Protein AF-A0AA38G0Q1-F1 (afdb_monomer_lite)

Secondary structure (DSSP, 8-state):
---HHHHHHHHHHHHHHHH-TT--SHHHHHHHHHHHTT--EEEEETS-THHHHHHHHTT-S--EETTTTEETT-EEEE--GGGTT---GGGPPP-SEEEEESSPTTT-----HHHHHHHHHHHHHHTPEEEEE--

InterPro domains:
  IPR004839 Aminotransferase, class I/classII, large domain [PF00155] (80-134)
  IPR006740 Protein of unknown function DUF604 [PF04646] (2-54)
  IPR015421 Pyridoxal phosphate-dependent transferase, major domain [G3DSA:3.40.640.10] (49-135)
  IPR015424 Pyridoxal phosphate-dependent transferase [SSF53383] (72-135)
  IPR019942 LL-diaminopimelate aminotransferase/aminotransferase ALD1 [PTHR43144] (50-135)

Radius of gyration: 14.74 Å; chains: 1; bounding box: 38×35×29 Å

Structure (mmCIF, N/CA/C/O backbone):
data_AF-A0AA38G0Q1-F1
#
_entry.id   AF-A0AA38G0Q1-F1
#
loop_
_atom_site.group_PDB
_atom_site.id
_atom_site.type_symbol
_atom_site.label_atom_id
_atom_site.label_alt_id
_atom_site.label_comp_id
_atom_site.label_asym_id
_atom_site.label_entity_id
_atom_site.label_seq_id
_atom_site.pdbx_PDB_ins_code
_atom_site.Cartn_x
_atom_site.Cartn_y
_atom_site.Cartn_z
_atom_site.occupancy
_atom_site.B_iso_or_equiv
_atom_site.auth_seq_id
_atom_site.auth_comp_id
_atom_site.auth_asym_id
_atom_site.auth_atom_id
_atom_site.pdbx_PDB_model_num
ATOM 1 N N . LYS A 1 1 ? -15.751 -16.131 4.062 1.00 49.31 1 LYS A N 1
ATOM 2 C CA . LYS A 1 1 ? -16.275 -15.210 5.098 1.00 49.31 1 LYS A CA 1
ATOM 3 C C . LYS A 1 1 ? -15.780 -13.825 4.727 1.00 49.31 1 LYS A C 1
ATOM 5 O O . LYS A 1 1 ? -14.604 -13.722 4.412 1.00 49.31 1 LYS A O 1
ATOM 10 N N . SER A 1 2 ? -16.671 -12.845 4.653 1.00 52.69 2 SER A N 1
ATOM 11 C CA . SER A 1 2 ? -16.315 -11.444 4.422 1.00 52.69 2 SER A CA 1
ATOM 12 C C . SER A 1 2 ? -15.630 -10.882 5.681 1.00 52.69 2 SER A C 1
ATOM 14 O O . SER A 1 2 ? -15.986 -11.297 6.787 1.00 52.69 2 SER A O 1
ATOM 16 N N . ASN A 1 3 ? -14.587 -10.058 5.529 1.00 68.69 3 ASN A N 1
ATOM 17 C CA . ASN A 1 3 ? -13.923 -9.391 6.655 1.00 68.69 3 ASN A CA 1
ATOM 18 C C . ASN A 1 3 ? -14.797 -8.187 7.078 1.00 68.69 3 ASN A C 1
ATOM 20 O O . ASN A 1 3 ? -15.181 -7.422 6.194 1.00 68.69 3 ASN A O 1
ATOM 24 N N . PRO A 1 4 ? -15.090 -7.974 8.379 1.00 72.94 4 PRO A N 1
ATOM 25 C CA . PRO A 1 4 ? -15.812 -6.791 8.870 1.00 72.94 4 PRO A CA 1
ATOM 26 C C . PRO A 1 4 ? -15.307 -5.451 8.311 1.00 72.94 4 PRO A C 1
ATOM 28 O O . PRO A 1 4 ? -16.092 -4.537 8.074 1.00 72.94 4 PRO A O 1
ATOM 31 N N . LEU A 1 5 ? -14.004 -5.345 8.048 1.00 69.25 5 LEU A N 1
ATOM 32 C CA . LEU A 1 5 ? -13.400 -4.188 7.400 1.00 69.25 5 LEU A CA 1
ATOM 33 C C . LEU A 1 5 ? -13.862 -4.007 5.947 1.00 69.25 5 LEU A C 1
ATOM 35 O O . LEU A 1 5 ? -14.107 -2.886 5.512 1.00 69.25 5 LEU A O 1
ATOM 39 N N . THR A 1 6 ? -13.975 -5.097 5.189 1.00 68.94 6 THR A N 1
ATOM 40 C CA . THR A 1 6 ? -14.447 -5.069 3.799 1.00 68.94 6 THR A CA 1
ATOM 41 C C . THR A 1 6 ? -15.892 -4.588 3.733 1.00 68.94 6 THR A C 1
ATOM 43 O O . THR A 1 6 ? -16.211 -3.756 2.890 1.00 68.94 6 THR A O 1
ATOM 46 N N . GLU A 1 7 ? -16.737 -5.040 4.662 1.00 73.44 7 GLU A N 1
ATOM 47 C CA . GLU A 1 7 ? -18.141 -4.614 4.753 1.00 73.44 7 GLU A CA 1
ATOM 48 C C . GLU A 1 7 ? -18.254 -3.127 5.107 1.00 73.44 7 GLU A C 1
ATOM 50 O O . GLU A 1 7 ? -19.043 -2.403 4.500 1.00 73.44 7 GLU A O 1
ATOM 55 N N . ALA A 1 8 ? -17.424 -2.652 6.042 1.00 74.12 8 ALA A N 1
ATOM 56 C CA . ALA A 1 8 ? -17.369 -1.240 6.408 1.00 74.12 8 ALA A CA 1
ATOM 57 C C . ALA A 1 8 ? -16.900 -0.356 5.238 1.00 74.12 8 ALA A C 1
ATOM 59 O O . ALA A 1 8 ? -17.499 0.688 4.980 1.00 74.12 8 ALA A O 1
ATOM 60 N N . LEU A 1 9 ? -15.868 -0.785 4.498 1.00 68.62 9 LEU A N 1
ATOM 61 C CA . LEU A 1 9 ? -15.385 -0.061 3.318 1.00 68.62 9 LEU A CA 1
ATOM 62 C C . LEU A 1 9 ? -16.458 0.022 2.230 1.00 68.62 9 LEU A C 1
ATOM 64 O O . LEU A 1 9 ? -16.669 1.086 1.649 1.00 68.62 9 LEU A O 1
ATOM 68 N N . GLU A 1 10 ? -17.122 -1.098 1.941 1.00 71.88 10 GLU A N 1
ATOM 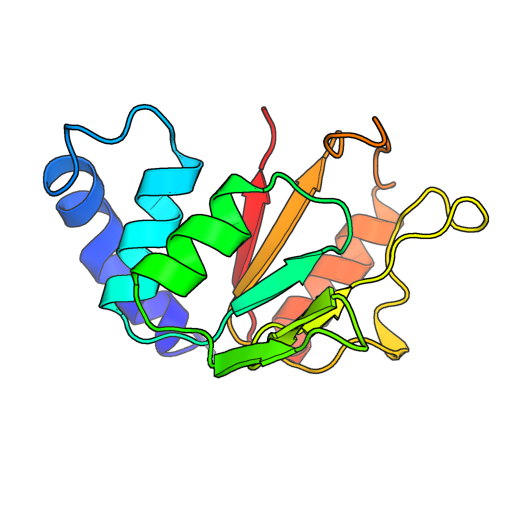69 C CA . GLU A 1 10 ? -18.143 -1.180 0.897 1.00 71.88 10 GLU A CA 1
ATOM 70 C C . GLU A 1 10 ? -19.327 -0.257 1.198 1.00 71.88 10 GLU A C 1
ATOM 72 O O . GLU A 1 10 ? -19.766 0.480 0.315 1.00 71.88 10 GLU A O 1
ATOM 77 N N . ALA A 1 11 ? -19.781 -0.222 2.454 1.00 72.00 11 ALA A N 1
ATOM 78 C CA . ALA A 1 11 ? -20.900 0.615 2.880 1.00 72.00 11 ALA A CA 1
ATOM 79 C C . ALA A 1 11 ? -20.636 2.125 2.738 1.00 72.00 11 ALA A C 1
ATOM 81 O O . ALA A 1 11 ? -21.582 2.899 2.599 1.00 72.00 11 ALA A O 1
ATOM 82 N N . MET A 1 12 ? -19.371 2.556 2.777 1.00 70.56 12 MET A N 1
ATOM 83 C CA . MET A 1 12 ? -19.017 3.980 2.810 1.00 70.56 12 MET A CA 1
ATOM 84 C C . MET A 1 12 ? -18.384 4.497 1.510 1.00 70.56 12 MET A C 1
ATOM 86 O O . MET A 1 12 ? -18.292 5.711 1.311 1.00 70.56 12 MET A O 1
ATOM 90 N N . LYS A 1 13 ? -17.988 3.597 0.597 1.00 65.69 13 LYS A N 1
ATOM 91 C CA . LYS A 1 13 ? -17.229 3.911 -0.626 1.00 65.69 13 LYS A CA 1
ATOM 92 C C . LYS A 1 13 ? -17.841 5.047 -1.453 1.00 65.69 13 LYS A C 1
ATOM 94 O O . LYS A 1 13 ? -17.133 5.967 -1.859 1.00 65.69 13 LYS A O 1
ATOM 99 N N . ASP A 1 14 ? -19.151 4.999 -1.680 1.00 68.25 14 ASP A N 1
ATOM 100 C CA . ASP A 1 14 ? -19.839 5.960 -2.549 1.00 68.25 14 ASP A CA 1
ATOM 101 C C . ASP A 1 14 ? -20.014 7.330 -1.881 1.00 68.25 14 ASP A C 1
ATOM 103 O O . ASP A 1 14 ? -19.942 8.368 -2.543 1.00 68.25 14 ASP A O 1
ATOM 107 N N . GLN A 1 15 ? -20.189 7.347 -0.558 1.00 67.06 15 GLN A N 1
ATOM 108 C CA . GLN A 1 15 ? -20.340 8.577 0.214 1.00 67.06 15 GLN A CA 1
ATOM 109 C C . GLN A 1 15 ? -19.014 9.347 0.273 1.00 67.06 15 GLN A C 1
ATOM 111 O O . GLN A 1 15 ? -18.985 10.568 0.125 1.00 67.06 15 GLN A O 1
ATOM 116 N N . PHE A 1 16 ? -17.891 8.638 0.389 1.00 67.06 16 PHE A N 1
ATOM 117 C CA . PHE A 1 16 ? -16.587 9.276 0.518 1.00 67.06 16 PHE A CA 1
ATOM 118 C C . PHE A 1 16 ? -16.036 9.914 -0.758 1.00 67.06 16 PHE A C 1
ATOM 120 O O . PHE A 1 16 ? -15.335 10.925 -0.678 1.00 67.06 16 PHE A O 1
ATOM 127 N N . ILE A 1 17 ? -16.383 9.386 -1.939 1.00 60.62 17 ILE A N 1
ATOM 128 C CA . ILE A 1 17 ? -16.045 10.036 -3.219 1.00 60.62 17 ILE A CA 1
ATOM 129 C C . ILE A 1 17 ? -16.591 11.473 -3.250 1.00 60.62 17 ILE A C 1
ATOM 131 O O . ILE A 1 17 ? -15.980 12.349 -3.869 1.00 60.62 17 ILE A O 1
ATOM 135 N N . GLN A 1 18 ? -17.710 11.716 -2.559 1.00 63.50 18 GLN A N 1
ATOM 136 C CA . GLN A 1 18 ? -18.354 13.023 -2.456 1.00 63.50 18 GLN A CA 1
ATOM 137 C C . GLN A 1 18 ? -17.829 13.865 -1.285 1.00 63.50 18 GLN A C 1
ATOM 139 O O . GLN A 1 18 ? -17.797 15.088 -1.404 1.00 63.50 18 GLN A O 1
ATOM 144 N N . SER A 1 19 ? -17.387 13.240 -0.188 1.00 65.06 19 SER A N 1
ATOM 145 C CA . SER A 1 19 ? -16.908 13.941 1.016 1.00 65.06 19 SER A CA 1
ATOM 146 C C . SER A 1 19 ? -15.565 14.661 0.839 1.00 65.06 19 SER A C 1
ATOM 148 O O . SER A 1 19 ? -15.318 15.650 1.527 1.00 65.06 19 SER A O 1
ATOM 150 N N . PHE A 1 20 ? -14.712 14.224 -0.099 1.00 65.50 20 PHE A N 1
ATOM 151 C CA . PHE A 1 20 ? -13.381 14.813 -0.326 1.00 65.50 20 PHE A CA 1
ATOM 152 C C . PHE A 1 20 ? -13.202 15.410 -1.736 1.00 65.50 20 PHE A C 1
ATOM 154 O O . PHE A 1 20 ? -12.320 14.985 -2.489 1.00 65.50 20 PHE A O 1
ATOM 161 N N . PRO A 1 21 ? -13.997 16.425 -2.128 1.00 64.25 21 PRO A N 1
ATOM 162 C CA . PRO A 1 21 ? -13.950 16.982 -3.481 1.00 64.25 21 PRO A CA 1
ATOM 163 C C . PRO A 1 21 ? -12.631 17.711 -3.788 1.00 64.25 21 PRO A C 1
ATOM 165 O O . PRO A 1 21 ? -12.273 17.843 -4.954 1.00 64.25 21 PRO A O 1
ATOM 168 N N . GLY A 1 22 ? -11.906 18.161 -2.756 1.00 61.03 22 GLY A N 1
ATOM 169 C CA . GLY A 1 22 ? -10.623 18.861 -2.881 1.00 61.03 22 GLY A CA 1
ATOM 170 C C . GLY A 1 22 ? -9.400 17.957 -3.073 1.00 61.03 22 GLY A C 1
ATOM 171 O O . GLY A 1 22 ? -8.332 18.468 -3.396 1.00 61.03 22 GLY A O 1
ATOM 172 N N . LEU A 1 23 ? -9.533 16.637 -2.894 1.00 60.97 23 LEU A N 1
ATOM 173 C CA . LEU A 1 23 ? -8.447 15.690 -3.159 1.00 60.97 23 LEU A CA 1
ATOM 174 C C . LEU A 1 23 ? -8.448 15.337 -4.650 1.00 60.97 23 LEU A C 1
ATOM 176 O O . LEU A 1 23 ? -9.463 14.881 -5.187 1.00 60.97 23 LEU A O 1
ATOM 180 N N . TYR A 1 24 ? -7.327 15.588 -5.328 1.00 49.75 24 TYR A N 1
ATOM 181 C CA . TYR A 1 24 ? -7.220 15.483 -6.789 1.00 49.75 24 TYR A CA 1
ATOM 182 C C . TYR A 1 24 ? -6.789 14.080 -7.271 1.00 49.75 24 TYR A C 1
ATOM 184 O O . TYR A 1 24 ? -6.820 13.820 -8.469 1.00 49.75 24 TYR A O 1
ATOM 192 N N . GLY A 1 25 ? -6.455 13.154 -6.359 1.00 60.75 25 GLY A N 1
ATOM 193 C CA . GLY A 1 25 ? -6.095 11.763 -6.670 1.00 60.75 25 GLY A CA 1
ATOM 194 C C . GLY A 1 25 ? -7.063 10.731 -6.078 1.00 60.75 25 GLY A C 1
ATOM 195 O O . GLY A 1 25 ? -7.590 10.922 -4.979 1.00 60.75 25 GLY A O 1
ATOM 196 N N . SER A 1 26 ? -7.290 9.623 -6.797 1.00 63.81 26 SER A N 1
ATOM 197 C CA . SER A 1 26 ? -8.024 8.445 -6.291 1.00 63.81 26 SER A CA 1
ATOM 198 C C . SER A 1 26 ? -7.404 7.908 -5.008 1.00 63.81 26 SER A C 1
ATOM 200 O O . SER A 1 26 ? -8.112 7.521 -4.085 1.00 63.81 26 SER A O 1
ATOM 202 N N . ASP A 1 27 ? -6.084 7.959 -4.955 1.00 64.19 27 ASP A N 1
ATOM 203 C CA . ASP A 1 27 ? -5.229 7.421 -3.911 1.00 64.19 27 ASP A CA 1
ATOM 204 C C . ASP A 1 27 ? -5.412 8.169 -2.594 1.00 64.19 27 ASP A C 1
ATOM 206 O O . ASP A 1 27 ? -5.709 7.561 -1.566 1.00 64.19 27 ASP A O 1
ATOM 210 N N . ASP A 1 28 ? -5.347 9.502 -2.654 1.00 62.69 28 ASP A N 1
ATOM 211 C CA . ASP A 1 28 ? -5.579 10.379 -1.508 1.00 62.69 28 ASP A CA 1
ATOM 212 C C . ASP A 1 28 ? -7.008 10.224 -0.975 1.00 62.69 28 ASP A C 1
ATOM 214 O O . ASP A 1 28 ? -7.229 10.207 0.236 1.00 62.69 28 ASP A O 1
ATOM 218 N N . ARG A 1 29 ? -7.993 10.073 -1.874 1.00 66.56 29 ARG A N 1
ATOM 219 C CA . ARG A 1 29 ? -9.394 9.855 -1.489 1.00 66.56 29 ARG A CA 1
ATOM 220 C C . ARG A 1 29 ? -9.566 8.516 -0.793 1.00 66.56 29 ARG A C 1
ATOM 222 O O . ARG A 1 29 ? -10.091 8.479 0.313 1.00 66.56 29 ARG A O 1
ATOM 229 N N . VAL A 1 30 ? -9.109 7.433 -1.419 1.00 67.12 30 VAL A N 1
ATOM 230 C CA . VAL A 1 30 ? -9.188 6.070 -0.877 1.00 67.12 30 VAL A CA 1
ATOM 231 C C . VAL A 1 30 ? -8.471 5.988 0.468 1.00 67.12 30 VAL A C 1
ATOM 233 O O . VAL A 1 30 ? -8.987 5.388 1.409 1.00 67.12 30 VAL A O 1
ATOM 236 N N . GLN A 1 31 ? -7.333 6.659 0.610 1.00 66.88 31 GLN A N 1
ATOM 237 C CA . GLN A 1 31 ? -6.635 6.732 1.879 1.00 66.88 31 GLN A CA 1
ATOM 238 C C . GLN A 1 31 ? -7.400 7.519 2.946 1.00 66.88 31 GLN A C 1
ATOM 240 O O . GLN A 1 31 ? -7.541 7.013 4.056 1.00 66.88 31 GLN A O 1
ATOM 245 N N . ALA A 1 32 ? -7.928 8.704 2.630 1.00 65.94 32 ALA A N 1
ATOM 246 C CA . ALA A 1 32 ? -8.726 9.488 3.573 1.00 65.94 32 ALA A CA 1
ATOM 247 C C . ALA A 1 32 ? -9.934 8.688 4.095 1.00 65.94 32 ALA A C 1
ATOM 249 O O . ALA A 1 32 ? -10.202 8.696 5.296 1.00 65.94 32 ALA A O 1
ATOM 250 N N . CYS A 1 33 ? -10.587 7.909 3.220 1.00 68.12 33 CYS A N 1
ATOM 251 C CA . CYS A 1 33 ? -11.660 6.980 3.601 1.00 68.12 33 CYS A CA 1
ATOM 252 C C . CYS A 1 33 ? -11.189 5.966 4.649 1.00 68.12 33 CYS A C 1
ATOM 254 O O . CYS A 1 33 ? -11.828 5.758 5.679 1.00 68.12 33 CYS A O 1
ATOM 256 N N . MET A 1 34 ? -10.064 5.304 4.370 1.00 67.12 34 MET A N 1
ATOM 257 C CA . MET A 1 34 ? -9.531 4.246 5.230 1.00 67.12 34 MET A CA 1
ATOM 258 C C . MET A 1 34 ? -9.015 4.792 6.559 1.00 67.12 34 MET A C 1
ATOM 260 O O . MET A 1 34 ? -9.083 4.111 7.584 1.00 67.12 34 MET A O 1
ATOM 264 N N . SER A 1 35 ? -8.564 6.041 6.556 1.00 65.44 35 SER A N 1
ATOM 265 C CA . SER A 1 35 ? -8.193 6.750 7.763 1.00 65.44 35 SER A CA 1
ATOM 266 C C . SER A 1 35 ? -9.380 7.119 8.652 1.00 65.44 35 SER A C 1
ATOM 268 O O . SER A 1 35 ? -9.289 6.916 9.863 1.00 65.44 35 SER A O 1
ATOM 270 N N . GLU A 1 36 ? -10.506 7.575 8.093 1.00 67.25 36 GLU A N 1
ATOM 271 C CA . GLU A 1 36 ? -11.731 7.815 8.879 1.00 67.25 36 GLU A CA 1
ATOM 272 C C . GLU A 1 36 ? -12.287 6.535 9.522 1.00 67.25 36 GLU A C 1
ATOM 274 O O . GLU A 1 36 ? -12.873 6.584 10.602 1.00 67.25 36 GLU A O 1
ATOM 279 N N . LEU A 1 37 ? -12.041 5.378 8.905 1.00 66.06 37 LEU A N 1
ATOM 280 C CA . LEU A 1 37 ? -12.423 4.069 9.439 1.00 66.06 37 LEU A CA 1
ATOM 281 C C . LEU A 1 37 ? -11.521 3.568 10.587 1.00 66.06 37 LEU A C 1
ATOM 283 O O . LEU A 1 37 ? -11.831 2.545 11.199 1.00 66.06 37 LEU A O 1
ATOM 287 N N . GLY A 1 38 ? -10.413 4.254 10.900 1.00 62.78 38 GLY A N 1
ATOM 288 C CA . GLY A 1 38 ? -9.524 3.892 12.013 1.00 62.78 38 GLY A CA 1
ATOM 289 C C . GLY A 1 38 ? -8.681 2.629 11.784 1.00 62.78 38 GLY A C 1
ATOM 290 O O . GLY A 1 38 ? -8.291 1.966 12.745 1.00 62.78 38 GLY A O 1
ATOM 291 N N . VAL A 1 39 ? -8.400 2.284 10.526 1.00 60.88 39 VAL A N 1
ATOM 292 C CA . VAL A 1 39 ? -7.842 0.979 10.132 1.00 60.88 39 VAL A CA 1
ATOM 293 C C . VAL A 1 39 ? -6.309 1.030 10.006 1.00 60.88 39 VAL A C 1
ATOM 295 O O . VAL A 1 39 ? -5.799 1.909 9.310 1.00 60.88 39 VAL A O 1
ATOM 298 N N . PRO A 1 40 ? -5.548 0.113 10.635 1.00 54.84 40 PRO A N 1
ATOM 299 C CA . PRO A 1 40 ? -4.093 0.008 10.469 1.00 54.84 40 PRO A CA 1
ATOM 300 C C . PRO A 1 40 ? -3.655 -0.286 9.020 1.00 54.84 40 PRO A C 1
ATOM 302 O O . PRO A 1 40 ? -4.259 -1.103 8.329 1.00 54.84 40 PRO A O 1
ATOM 305 N N . LEU A 1 41 ? -2.561 0.333 8.556 1.00 60.19 41 LEU A N 1
ATOM 306 C CA . LEU A 1 41 ? -2.088 0.238 7.165 1.00 60.19 41 LEU A CA 1
ATOM 307 C C . LEU A 1 41 ? -0.714 -0.468 7.065 1.00 60.19 41 LEU A C 1
ATOM 309 O O . LEU A 1 41 ? 0.236 -0.079 7.745 1.00 60.19 41 LEU A O 1
ATOM 313 N N . THR A 1 42 ? -0.569 -1.456 6.170 1.00 52.56 42 THR A N 1
ATOM 314 C CA . THR A 1 42 ? 0.734 -1.899 5.610 1.00 52.56 42 THR A CA 1
ATOM 315 C C . THR A 1 42 ? 1.074 -1.098 4.362 1.00 52.56 42 THR A C 1
ATOM 317 O O . THR A 1 42 ? 0.202 -0.793 3.546 1.00 52.56 42 THR A O 1
ATOM 320 N N . LYS A 1 43 ? 2.363 -0.819 4.157 1.00 56.34 43 LYS A N 1
ATOM 321 C CA . LYS A 1 43 ? 2.868 -0.111 2.980 1.00 56.34 43 LYS A CA 1
ATOM 322 C C . LYS A 1 43 ? 4.078 -0.814 2.366 1.00 56.34 43 LYS A C 1
ATOM 324 O O . LYS A 1 43 ? 4.900 -1.384 3.065 1.00 56.34 43 LYS A O 1
ATOM 329 N N . GLU A 1 44 ? 4.246 -0.742 1.053 1.00 45.00 44 GLU A N 1
ATOM 330 C CA . GLU A 1 44 ? 5.499 -1.118 0.394 1.00 45.00 44 GLU A CA 1
ATOM 331 C C . GLU A 1 44 ? 6.592 -0.053 0.622 1.00 45.00 44 GLU A C 1
ATOM 333 O O . GLU A 1 44 ? 6.356 1.158 0.544 1.00 45.00 44 GLU A O 1
ATOM 338 N N . LEU A 1 45 ? 7.808 -0.486 0.952 1.00 40.59 45 LEU A N 1
ATOM 339 C CA . LEU A 1 45 ? 8.981 0.378 1.031 1.00 40.59 45 LEU A CA 1
ATOM 340 C C . LEU A 1 45 ? 9.341 0.774 -0.405 1.00 40.59 45 LEU A C 1
ATOM 342 O O . LEU A 1 45 ? 9.452 -0.084 -1.272 1.00 40.59 45 LEU A O 1
ATOM 346 N N . VAL A 1 46 ? 9.555 2.075 -0.616 1.00 39.44 46 VAL A N 1
ATOM 347 C CA . VAL A 1 46 ? 9.768 2.718 -1.925 1.00 39.44 46 VAL A CA 1
ATOM 348 C C . VAL A 1 46 ? 8.485 2.949 -2.747 1.00 39.44 46 VAL A C 1
ATOM 350 O O . VAL A 1 46 ? 8.558 3.041 -3.958 1.00 39.44 46 VAL A O 1
ATOM 353 N N . PHE A 1 47 ? 7.318 3.120 -2.115 1.00 46.38 47 PHE A N 1
ATOM 354 C CA . PHE A 1 47 ? 6.103 3.590 -2.801 1.00 46.38 47 PHE A CA 1
ATOM 355 C C . PHE A 1 47 ? 5.704 5.021 -2.388 1.00 46.38 47 PHE A C 1
ATOM 357 O O . PHE A 1 47 ? 5.903 5.408 -1.229 1.00 46.38 47 PHE A O 1
ATOM 364 N N . HIS A 1 48 ? 5.165 5.794 -3.344 1.00 50.09 48 HIS A N 1
ATOM 365 C CA . HIS A 1 48 ? 4.870 7.240 -3.322 1.00 50.09 48 HIS A CA 1
ATOM 366 C C . HIS A 1 48 ? 4.655 7.850 -1.923 1.00 50.09 48 HIS A C 1
ATOM 368 O O . HIS A 1 48 ? 3.861 7.355 -1.118 1.00 50.09 48 HIS A O 1
ATOM 374 N N . GLN A 1 49 ? 5.353 8.954 -1.627 1.00 50.44 49 GLN A N 1
ATOM 375 C CA . GLN A 1 49 ? 5.378 9.606 -0.304 1.00 50.44 49 GLN A CA 1
ATOM 376 C C . GLN A 1 49 ? 3.989 10.017 0.215 1.00 50.44 49 GLN A C 1
ATOM 378 O O . GLN A 1 49 ? 3.763 9.930 1.421 1.00 50.44 49 GLN A O 1
ATOM 383 N N . ALA A 1 50 ? 3.041 10.300 -0.687 1.00 54.69 50 ALA A N 1
ATOM 384 C CA . ALA A 1 50 ? 1.670 10.705 -0.370 1.00 54.69 50 ALA A CA 1
ATOM 385 C C . ALA A 1 50 ? 0.996 9.770 0.646 1.00 54.69 50 ALA A C 1
ATOM 387 O O . ALA A 1 50 ? 0.448 10.234 1.640 1.00 54.69 50 ALA A O 1
ATOM 388 N N . TYR A 1 51 ? 1.161 8.447 0.502 1.00 59.31 51 TYR A N 1
ATOM 389 C CA . TYR A 1 51 ? 0.528 7.525 1.443 1.00 59.31 51 TYR A CA 1
ATOM 390 C C . TYR A 1 51 ? 1.149 7.513 2.841 1.00 59.31 51 TYR A C 1
ATOM 392 O O . TYR A 1 51 ? 0.475 7.165 3.808 1.00 59.31 51 TYR A O 1
ATOM 400 N N . VAL A 1 52 ? 2.432 7.869 2.984 1.00 60.59 52 VAL A N 1
ATOM 401 C CA . VAL A 1 52 ? 3.001 8.029 4.334 1.00 60.59 52 VAL A CA 1
ATOM 402 C C . VAL A 1 52 ? 2.458 9.313 4.940 1.00 60.59 52 VAL A C 1
ATOM 404 O O . VAL A 1 52 ? 1.905 9.273 6.034 1.00 60.59 52 VAL A O 1
ATOM 407 N N . ASP A 1 53 ? 2.560 10.416 4.204 1.00 63.78 53 ASP A N 1
ATOM 408 C CA . ASP A 1 53 ? 2.214 11.745 4.700 1.00 63.78 53 ASP A CA 1
ATOM 409 C C . ASP A 1 53 ? 0.739 11.825 5.103 1.00 63.78 53 ASP A C 1
ATOM 411 O O . ASP A 1 53 ? 0.425 12.266 6.206 1.00 63.78 53 ASP A O 1
ATOM 415 N N . SER A 1 54 ? -0.161 11.280 4.287 1.00 61.62 54 SER A N 1
ATOM 416 C CA . SER A 1 54 ? -1.589 11.210 4.601 1.00 61.62 54 SER A CA 1
ATOM 417 C C . SER A 1 54 ? -1.886 10.316 5.818 1.00 61.62 54 SER A C 1
ATOM 419 O O . SER A 1 54 ? -2.705 10.685 6.656 1.00 61.62 54 SER A O 1
ATOM 421 N N . SER A 1 55 ? -1.168 9.200 6.016 1.00 65.50 55 SER A N 1
ATOM 422 C CA . SER A 1 55 ? -1.340 8.342 7.208 1.00 65.50 55 SER A CA 1
ATOM 423 C C . SER A 1 55 ? -0.888 9.050 8.488 1.00 65.50 55 SER A C 1
ATOM 425 O O . SER A 1 55 ? -1.479 8.874 9.555 1.00 65.50 55 SER A O 1
ATOM 427 N N . VAL A 1 56 ? 0.174 9.854 8.380 1.00 65.19 56 VAL A N 1
ATOM 428 C CA . VAL A 1 56 ? 0.714 10.671 9.473 1.00 65.19 56 VAL A CA 1
ATOM 429 C C . VAL A 1 56 ? -0.251 11.803 9.816 1.00 65.19 56 VAL A C 1
ATOM 431 O O . VAL A 1 56 ? -0.579 11.982 10.987 1.00 65.19 56 VAL A O 1
ATOM 434 N N . ILE A 1 57 ? -0.745 12.529 8.806 1.00 64.94 57 ILE A N 1
ATOM 435 C CA . ILE A 1 57 ? -1.720 13.621 8.963 1.00 64.94 57 ILE A CA 1
ATOM 436 C C . ILE A 1 57 ? -3.001 13.112 9.628 1.00 64.94 57 ILE A C 1
ATOM 438 O O . ILE A 1 57 ? -3.531 13.767 10.523 1.00 64.94 57 ILE A O 1
ATOM 442 N N . MET A 1 58 ? -3.460 11.920 9.247 1.00 64.75 58 MET A N 1
ATOM 443 C CA . MET A 1 58 ? -4.665 11.308 9.805 1.00 64.75 58 MET A CA 1
ATOM 444 C C . MET A 1 58 ? -4.446 10.613 11.163 1.00 64.75 58 MET A C 1
ATOM 446 O O . MET A 1 58 ? -5.363 9.991 11.695 1.00 64.75 58 MET A O 1
ATOM 450 N N . GLY A 1 59 ? -3.244 10.696 11.748 1.00 66.81 59 GLY A N 1
ATOM 451 C CA . GLY A 1 59 ? -2.964 10.185 13.096 1.00 66.81 59 GLY A CA 1
ATOM 452 C C . GLY A 1 59 ? -2.882 8.659 13.207 1.00 66.81 59 GLY A C 1
ATOM 453 O O . GLY A 1 59 ? -2.961 8.110 14.308 1.00 66.81 59 GLY A O 1
ATOM 454 N N . GLN A 1 60 ? -2.708 7.953 12.088 1.00 66.69 60 GLN A N 1
ATOM 455 C CA . GLN A 1 60 ? -2.636 6.488 12.068 1.00 66.69 60 GLN A CA 1
ATOM 456 C C . GLN A 1 60 ? -1.245 5.952 12.414 1.00 66.69 60 GLN A C 1
ATOM 458 O O . GLN A 1 60 ? -1.081 4.766 12.706 1.00 66.69 60 GLN A O 1
ATOM 463 N N . THR A 1 61 ? -0.239 6.822 12.422 1.00 69.56 61 THR A N 1
ATOM 464 C CA . THR A 1 61 ? 1.142 6.457 12.717 1.00 69.56 61 THR A CA 1
ATOM 465 C C . THR A 1 61 ? 1.557 6.856 14.126 1.00 69.56 61 THR A C 1
ATOM 467 O O . THR A 1 61 ? 0.997 7.765 14.736 1.00 69.56 61 THR A O 1
ATOM 470 N N . SER A 1 62 ? 2.600 6.214 14.650 1.00 75.75 62 SER A N 1
ATOM 471 C CA . SER A 1 62 ? 3.345 6.792 15.773 1.00 75.75 62 SER A CA 1
ATOM 472 C C . SER A 1 62 ? 4.264 7.924 15.294 1.00 75.75 62 SER A C 1
ATOM 474 O O . SER A 1 62 ? 4.302 8.265 14.110 1.00 75.75 62 SER A O 1
ATOM 476 N N . THR A 1 63 ? 5.059 8.476 16.211 1.00 78.69 63 THR A N 1
ATOM 477 C CA . THR A 1 63 ? 6.136 9.417 15.886 1.00 78.69 63 THR A CA 1
ATOM 478 C C . THR A 1 63 ? 7.142 8.828 14.896 1.00 78.69 63 THR A C 1
ATOM 480 O O . THR A 1 63 ? 7.347 7.610 14.828 1.00 78.69 63 THR A O 1
ATOM 483 N N . PHE A 1 64 ? 7.773 9.721 14.132 1.00 78.75 64 PHE A N 1
ATOM 484 C CA . PHE A 1 64 ? 8.858 9.380 13.221 1.00 78.75 64 PHE A CA 1
ATOM 485 C C . PHE A 1 64 ? 10.079 8.878 13.999 1.00 78.75 64 PHE A C 1
ATOM 487 O O . PHE A 1 64 ? 10.584 9.560 14.893 1.00 78.75 64 PHE A O 1
ATOM 494 N N . GLN A 1 65 ? 10.562 7.693 13.638 1.00 78.12 65 GLN A N 1
ATOM 495 C CA . GLN A 1 65 ? 11.740 7.063 14.221 1.00 78.12 65 GLN A CA 1
ATOM 496 C C . GLN A 1 65 ? 12.964 7.421 13.373 1.00 78.12 65 GLN A C 1
ATOM 498 O O . GLN A 1 65 ? 13.095 7.012 12.217 1.00 78.12 65 GLN A O 1
ATOM 503 N N . ASN A 1 66 ? 13.831 8.271 13.927 1.00 77.50 66 ASN A N 1
ATOM 504 C CA . ASN A 1 66 ? 14.926 8.909 13.190 1.00 77.50 66 ASN A CA 1
ATOM 505 C C . ASN A 1 66 ? 16.068 7.956 12.813 1.00 77.50 66 ASN A C 1
ATOM 507 O O . ASN A 1 66 ? 16.754 8.195 11.819 1.00 77.50 66 ASN A O 1
ATOM 511 N N . ASP A 1 67 ? 16.264 6.920 13.616 1.00 80.12 67 ASP A N 1
ATOM 512 C CA . ASP A 1 67 ? 17.238 5.841 13.467 1.00 80.12 67 ASP A CA 1
ATOM 513 C C . ASP A 1 67 ? 16.912 4.933 12.276 1.00 80.12 67 ASP A C 1
ATOM 515 O O . ASP A 1 67 ? 17.784 4.650 11.457 1.00 80.12 67 ASP A O 1
ATOM 519 N N . VAL A 1 68 ? 15.644 4.542 12.132 1.00 75.50 68 VAL A N 1
ATOM 520 C CA . VAL A 1 68 ? 15.180 3.649 11.055 1.00 75.50 68 VAL A CA 1
ATOM 521 C C . VAL A 1 68 ? 14.527 4.383 9.879 1.00 75.50 68 VAL A C 1
ATOM 523 O O . VAL A 1 68 ? 14.190 3.747 8.882 1.00 75.50 68 VAL A O 1
ATOM 526 N N . LYS A 1 69 ? 14.357 5.711 9.982 1.00 77.69 69 LYS A N 1
ATOM 527 C CA . LYS A 1 69 ? 13.705 6.595 8.994 1.00 77.69 69 LYS A CA 1
ATOM 528 C C . LYS A 1 69 ? 12.305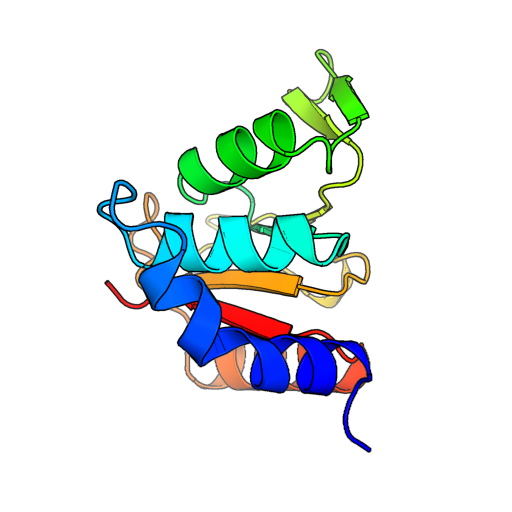 6.119 8.584 1.00 77.69 69 LYS A C 1
ATOM 530 O O . LYS A 1 69 ? 11.957 6.112 7.405 1.00 77.69 69 LYS A O 1
ATOM 535 N N . LYS A 1 70 ? 11.502 5.720 9.573 1.00 78.00 70 LYS A N 1
ATOM 536 C CA . LYS A 1 70 ? 10.151 5.163 9.394 1.00 78.00 70 LYS A CA 1
ATOM 537 C C . LYS A 1 70 ? 9.169 5.754 10.397 1.00 78.00 70 LYS A C 1
ATOM 539 O O . LYS A 1 70 ? 9.555 6.155 11.492 1.00 78.00 70 LYS A O 1
ATOM 544 N N . TYR A 1 71 ? 7.891 5.750 10.044 1.00 76.12 71 TYR A N 1
ATOM 545 C CA . TYR A 1 71 ? 6.813 5.985 10.996 1.00 76.12 71 TYR A CA 1
ATOM 546 C C . TYR A 1 71 ? 6.359 4.649 11.590 1.00 76.12 71 TYR A C 1
ATOM 548 O O . TYR A 1 71 ? 6.203 3.669 10.866 1.00 76.12 71 TYR A O 1
ATOM 556 N N . GLY A 1 72 ? 6.170 4.577 12.908 1.00 67.94 72 GLY A N 1
ATOM 557 C CA . GLY A 1 72 ? 5.658 3.348 13.524 1.00 67.94 72 GLY A CA 1
ATOM 558 C C . GLY A 1 72 ? 4.170 3.140 13.236 1.00 67.94 72 GLY A C 1
ATOM 559 O O . GLY A 1 72 ? 3.472 4.072 12.836 1.00 67.94 72 GLY A O 1
ATOM 560 N N . LYS A 1 73 ? 3.696 1.905 13.452 1.00 73.38 73 LYS A N 1
ATOM 561 C CA . LYS A 1 73 ? 2.389 1.369 13.010 1.00 73.38 73 LYS A CA 1
ATOM 562 C C . LYS A 1 73 ? 2.216 1.202 11.495 1.00 73.38 73 LYS A C 1
ATOM 564 O O . LYS A 1 73 ? 1.176 0.708 11.079 1.00 73.38 73 LYS A O 1
ATOM 569 N N . ILE A 1 74 ? 3.227 1.551 10.698 1.00 72.56 74 ILE A N 1
ATOM 570 C CA . ILE A 1 74 ? 3.306 1.177 9.286 1.00 72.56 74 ILE A CA 1
ATOM 571 C C . ILE A 1 74 ? 4.326 0.054 9.158 1.00 72.56 74 ILE A C 1
ATOM 573 O O . ILE A 1 74 ? 5.493 0.210 9.525 1.00 72.56 74 ILE A O 1
ATOM 577 N N . GLU A 1 75 ? 3.887 -1.070 8.610 1.00 79.94 75 GLU A N 1
ATOM 578 C CA . GLU A 1 75 ? 4.790 -2.129 8.175 1.00 79.94 75 GLU A CA 1
ATOM 579 C C . GLU A 1 75 ? 5.255 -1.819 6.754 1.00 79.94 75 GLU A C 1
ATOM 581 O O . GLU A 1 75 ? 4.435 -1.557 5.879 1.00 79.94 75 GLU A O 1
ATOM 586 N N . TYR A 1 76 ? 6.571 -1.821 6.536 1.00 78.56 76 TYR A N 1
ATOM 587 C CA . TYR A 1 76 ? 7.171 -1.431 5.262 1.00 78.56 76 TYR A CA 1
ATOM 588 C C . TYR A 1 76 ? 7.733 -2.647 4.513 1.00 78.56 76 TYR A C 1
ATOM 590 O O . TYR A 1 76 ? 8.811 -3.137 4.863 1.00 78.56 76 TYR A O 1
ATOM 598 N N . MET A 1 77 ? 7.056 -3.097 3.456 1.00 83.75 77 MET A N 1
ATOM 599 C CA . MET A 1 77 ? 7.448 -4.272 2.668 1.00 83.75 77 MET A CA 1
ATOM 600 C C . MET A 1 77 ? 8.648 -3.958 1.772 1.00 83.75 77 MET A C 1
ATOM 602 O O . MET A 1 77 ? 8.564 -3.134 0.869 1.00 83.75 77 MET A O 1
ATOM 606 N N . LYS A 1 78 ? 9.794 -4.591 2.015 1.00 79.69 78 LYS A N 1
ATOM 607 C CA . LYS A 1 78 ? 11.029 -4.271 1.289 1.00 79.69 78 LYS A CA 1
ATOM 608 C C . LYS A 1 78 ? 11.078 -4.965 -0.079 1.00 79.69 78 LYS A C 1
ATOM 610 O O . LYS A 1 78 ? 11.245 -6.183 -0.135 1.00 79.69 78 LYS A O 1
ATOM 615 N N . GLY A 1 79 ? 11.022 -4.183 -1.154 1.00 79.88 79 GLY A N 1
ATOM 616 C CA . GLY A 1 79 ? 11.458 -4.595 -2.490 1.00 79.88 79 GLY A CA 1
ATOM 617 C C . GLY A 1 79 ? 12.980 -4.493 -2.626 1.00 79.88 79 GLY A C 1
ATOM 618 O O . GLY A 1 79 ? 13.593 -3.542 -2.134 1.00 79.88 79 GLY A O 1
ATOM 619 N N . LEU A 1 80 ? 13.610 -5.479 -3.261 1.00 81.50 80 LEU A N 1
ATOM 620 C CA . LEU A 1 80 ? 15.053 -5.541 -3.468 1.00 81.50 80 LEU A CA 1
ATOM 621 C C . LEU A 1 80 ? 15.381 -5.665 -4.969 1.00 81.50 80 LEU A C 1
ATOM 623 O O . LEU A 1 80 ? 14.647 -6.331 -5.696 1.00 81.50 80 LEU A O 1
ATOM 627 N N . PRO A 1 81 ? 16.486 -5.091 -5.476 1.00 81.88 81 PRO A N 1
ATOM 628 C CA . PRO A 1 81 ? 16.862 -5.276 -6.880 1.00 81.88 81 PRO A CA 1
ATOM 629 C C . PRO A 1 81 ? 16.968 -6.757 -7.279 1.00 81.88 81 PRO A C 1
ATOM 631 O O . PRO A 1 81 ? 16.564 -7.139 -8.375 1.00 81.88 81 PRO A O 1
ATOM 634 N N . GLU A 1 82 ? 17.434 -7.612 -6.363 1.00 87.12 82 GLU A N 1
ATOM 635 C CA . GLU A 1 82 ? 17.628 -9.047 -6.595 1.00 87.12 82 GLU A CA 1
ATOM 636 C C . GLU A 1 82 ? 16.313 -9.813 -6.813 1.00 87.12 82 GLU A C 1
ATOM 638 O O . GLU A 1 82 ? 16.325 -10.892 -7.404 1.00 87.12 82 GLU A O 1
ATOM 643 N N . ASN A 1 83 ? 15.179 -9.275 -6.350 1.00 79.81 83 ASN A N 1
ATOM 644 C CA . ASN A 1 83 ? 13.856 -9.888 -6.498 1.00 79.81 83 ASN A CA 1
ATOM 645 C C . ASN A 1 83 ? 12.909 -9.074 -7.394 1.00 79.81 83 ASN A C 1
ATOM 647 O O . ASN A 1 83 ? 11.688 -9.225 -7.305 1.00 79.81 83 ASN A O 1
ATOM 651 N N . ASN A 1 84 ? 13.476 -8.235 -8.271 1.00 84.38 84 ASN A N 1
ATOM 652 C CA . ASN A 1 84 ? 12.738 -7.305 -9.129 1.00 84.38 84 ASN A CA 1
ATOM 653 C C . ASN A 1 84 ? 11.777 -6.412 -8.329 1.00 84.38 84 ASN A C 1
ATOM 655 O O . ASN A 1 84 ? 10.653 -6.155 -8.751 1.00 84.38 84 ASN A O 1
ATOM 659 N N . PHE A 1 85 ? 12.226 -5.994 -7.146 1.00 85.94 85 PHE A N 1
ATOM 660 C CA . PHE A 1 85 ? 11.501 -5.144 -6.211 1.00 85.94 85 PHE A CA 1
ATOM 661 C C . PHE A 1 85 ? 10.181 -5.720 -5.680 1.00 85.94 85 PHE A C 1
ATOM 663 O O . PHE A 1 85 ? 9.451 -5.004 -5.009 1.00 85.94 85 PHE A O 1
ATOM 670 N N . PHE A 1 86 ? 9.902 -7.012 -5.874 1.00 89.19 86 PHE A N 1
ATOM 671 C CA . PHE A 1 86 ? 8.724 -7.653 -5.290 1.00 89.19 86 PHE A CA 1
ATOM 672 C C . PHE A 1 86 ? 8.999 -8.104 -3.844 1.00 89.19 86 PHE A C 1
ATOM 674 O O . PHE A 1 86 ? 10.006 -8.771 -3.598 1.00 89.19 86 PHE A O 1
ATOM 681 N N . PRO A 1 87 ? 8.135 -7.817 -2.860 1.00 87.69 87 PRO A N 1
ATOM 682 C CA . PRO A 1 87 ? 8.449 -8.085 -1.463 1.00 87.69 87 PRO A CA 1
ATOM 683 C C . PRO A 1 87 ? 8.465 -9.581 -1.129 1.00 87.69 87 PRO A C 1
ATOM 685 O O . PRO A 1 87 ? 7.692 -10.384 -1.654 1.00 87.69 87 PRO A O 1
ATOM 688 N N . ASN A 1 88 ? 9.324 -9.967 -0.182 1.00 88.69 88 ASN A N 1
ATOM 689 C CA . ASN A 1 88 ? 9.266 -11.304 0.407 1.00 88.69 88 ASN A CA 1
ATOM 690 C C . ASN A 1 88 ? 8.106 -11.383 1.410 1.00 88.69 88 ASN A C 1
ATOM 692 O O . ASN A 1 88 ? 8.282 -11.087 2.594 1.00 88.69 88 ASN A O 1
ATOM 696 N N . LEU A 1 89 ? 6.941 -11.827 0.935 1.00 88.44 89 LEU A N 1
ATOM 697 C CA . LEU A 1 89 ? 5.703 -11.918 1.719 1.00 88.44 89 LEU A CA 1
ATOM 698 C C . LEU A 1 89 ? 5.838 -12.761 2.999 1.00 88.44 89 LEU A C 1
ATOM 700 O O . LEU A 1 89 ? 5.169 -12.479 3.983 1.00 88.44 89 LEU A O 1
ATOM 704 N N . SER A 1 90 ? 6.754 -13.736 3.040 1.00 86.94 90 SER A N 1
ATOM 705 C CA . SER A 1 90 ? 6.987 -14.572 4.235 1.00 86.94 90 SER A CA 1
ATOM 706 C C . SER A 1 90 ? 7.565 -13.792 5.422 1.00 86.94 90 SER A C 1
ATOM 708 O O . SER A 1 90 ? 7.540 -14.275 6.549 1.00 86.94 90 SER A O 1
ATOM 710 N N . SER A 1 91 ? 8.144 -12.618 5.157 1.00 84.44 91 SER A N 1
ATOM 711 C CA . SER A 1 91 ? 8.753 -11.739 6.163 1.00 84.44 91 SER A CA 1
ATOM 712 C C . SER A 1 91 ? 7.896 -10.524 6.514 1.00 84.44 91 SER A C 1
ATOM 714 O O . SER A 1 91 ? 8.303 -9.728 7.354 1.00 84.44 91 SER A O 1
ATOM 716 N N . VAL A 1 92 ? 6.743 -10.369 5.858 1.00 83.50 92 VAL A N 1
ATOM 717 C CA . VAL A 1 92 ? 5.850 -9.224 6.038 1.00 83.50 92 VAL A CA 1
ATOM 718 C C . VAL A 1 92 ? 4.937 -9.489 7.228 1.00 83.50 92 VAL A C 1
ATOM 720 O O . VAL A 1 92 ? 4.263 -10.521 7.280 1.00 83.50 92 VAL A O 1
ATOM 723 N N . CYS A 1 93 ? 4.903 -8.557 8.181 1.00 80.50 93 CYS A N 1
ATOM 724 C CA . CYS A 1 93 ? 3.925 -8.621 9.264 1.00 80.50 93 CYS A CA 1
ATOM 725 C C . CYS A 1 93 ? 2.500 -8.439 8.719 1.00 80.50 93 CYS A C 1
ATOM 727 O O . CYS A 1 93 ? 2.273 -7.689 7.771 1.00 80.50 93 CYS A O 1
ATOM 729 N N . GLN A 1 94 ? 1.526 -9.101 9.341 1.00 80.44 94 GLN A N 1
ATOM 730 C CA . GLN A 1 94 ? 0.118 -8.935 8.987 1.00 80.44 94 GLN A CA 1
ATOM 731 C C . GLN A 1 94 ? -0.323 -7.472 9.156 1.00 80.44 94 GLN A C 1
ATOM 733 O O . GLN A 1 94 ? -0.009 -6.842 10.167 1.00 80.44 94 GLN A O 1
ATOM 738 N N . ALA A 1 95 ? -1.118 -6.970 8.210 1.00 77.81 95 ALA A N 1
ATOM 739 C CA . ALA A 1 95 ? -1.950 -5.792 8.428 1.00 77.81 95 ALA A CA 1
ATOM 740 C C . ALA A 1 95 ? -3.263 -5.869 7.667 1.00 77.81 95 ALA A C 1
ATOM 742 O O . ALA A 1 95 ? -3.473 -6.740 6.822 1.00 77.81 95 ALA A O 1
ATOM 743 N N . ASP A 1 96 ? -4.136 -4.924 7.978 1.00 80.12 96 ASP A N 1
ATOM 744 C CA . ASP A 1 96 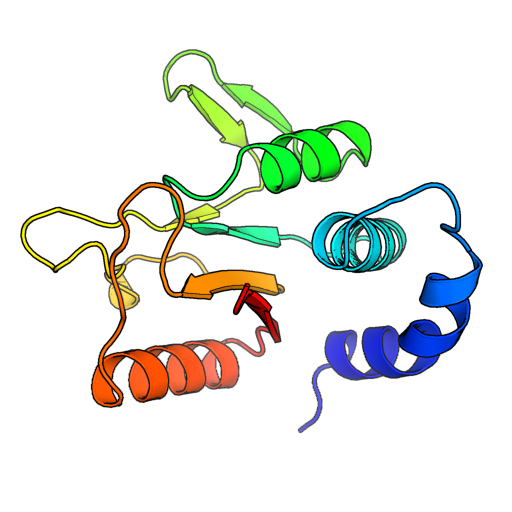? -5.495 -4.885 7.474 1.00 80.12 96 ASP A CA 1
ATOM 745 C C . ASP A 1 96 ? -5.577 -4.381 6.027 1.00 80.12 96 ASP A C 1
ATOM 747 O O . ASP A 1 96 ? -6.379 -4.888 5.245 1.00 80.12 96 ASP A O 1
ATOM 751 N N . ILE A 1 97 ? -4.725 -3.424 5.637 1.00 79.19 97 ILE A N 1
ATOM 752 C CA . ILE A 1 97 ? -4.713 -2.830 4.290 1.00 79.19 97 ILE A CA 1
ATOM 753 C C . ILE A 1 97 ? -3.313 -2.879 3.693 1.00 79.19 97 ILE A C 1
ATOM 755 O O . ILE A 1 97 ? -2.375 -2.367 4.295 1.00 79.19 97 ILE A O 1
ATOM 759 N N . ILE A 1 98 ? -3.182 -3.426 2.487 1.00 85.25 98 ILE A N 1
ATOM 760 C CA . ILE A 1 98 ? -1.944 -3.522 1.712 1.00 85.25 98 ILE A CA 1
ATOM 761 C C . ILE A 1 98 ? -2.033 -2.554 0.531 1.00 85.25 98 ILE A C 1
ATOM 763 O O . ILE A 1 98 ? -2.772 -2.808 -0.418 1.00 85.25 98 ILE A O 1
ATOM 767 N N . PHE A 1 99 ? -1.256 -1.471 0.558 1.00 83.50 99 PHE A N 1
ATOM 768 C CA . PHE A 1 99 ? -1.051 -0.643 -0.635 1.00 83.50 99 PHE A CA 1
ATOM 769 C C . PHE A 1 99 ? -0.023 -1.295 -1.554 1.00 83.50 99 PHE A C 1
ATOM 771 O O . PHE A 1 99 ? 1.092 -1.596 -1.118 1.00 83.50 99 PHE A O 1
ATOM 778 N N . PHE A 1 100 ? -0.399 -1.496 -2.814 1.00 85.12 100 PHE A N 1
ATOM 779 C CA . PHE A 1 100 ? 0.439 -2.151 -3.810 1.00 85.12 100 PHE A CA 1
ATOM 780 C C . PHE A 1 100 ? 0.291 -1.449 -5.158 1.00 85.12 100 PHE A C 1
ATOM 782 O O . PHE A 1 100 ? -0.828 -1.267 -5.624 1.00 85.12 100 PHE A O 1
ATOM 789 N N . CYS A 1 101 ? 1.392 -1.062 -5.795 1.00 84.62 101 CYS A N 1
ATOM 790 C CA . CYS A 1 101 ? 1.354 -0.304 -7.048 1.00 84.62 101 CYS A CA 1
ATOM 791 C C . CYS A 1 101 ? 2.189 -0.974 -8.118 1.00 84.62 101 CYS A C 1
ATOM 793 O O . CYS A 1 101 ? 3.359 -1.274 -7.880 1.00 84.62 101 CYS A O 1
ATOM 795 N N . LEU A 1 102 ? 1.597 -1.173 -9.296 1.00 83.06 102 LEU A N 1
ATOM 796 C CA . LEU A 1 102 ? 2.295 -1.672 -10.474 1.00 83.06 102 LEU A CA 1
ATOM 797 C C . LEU A 1 102 ? 1.776 -0.980 -11.751 1.00 83.06 102 LEU A C 1
ATOM 799 O O . LEU A 1 102 ? 0.569 -1.025 -11.994 1.00 83.06 102 LEU A O 1
ATOM 803 N N . PRO A 1 103 ? 2.663 -0.480 -12.634 1.00 86.75 103 PRO A N 1
ATOM 804 C CA . PRO A 1 103 ? 4.117 -0.418 -12.474 1.00 86.75 103 PRO A CA 1
ATOM 805 C C . PRO A 1 103 ? 4.527 0.450 -11.277 1.00 86.75 103 PRO A C 1
ATOM 807 O O . PRO A 1 103 ? 4.061 1.573 -11.127 1.00 86.75 103 PRO A O 1
ATOM 810 N N . ASN A 1 104 ? 5.389 -0.075 -10.405 1.00 82.69 104 ASN A N 1
ATOM 811 C CA . ASN A 1 104 ? 5.708 0.576 -9.139 1.00 82.69 104 ASN A CA 1
ATOM 812 C C . ASN A 1 104 ? 6.420 1.911 -9.390 1.00 82.69 104 ASN A C 1
ATOM 814 O O . ASN A 1 104 ? 7.447 1.951 -10.060 1.00 82.69 104 ASN A O 1
ATOM 818 N N . ASN A 1 105 ? 5.943 3.001 -8.799 1.00 78.38 105 ASN A N 1
ATOM 819 C CA . ASN A 1 105 ? 6.685 4.260 -8.735 1.00 78.38 105 ASN A CA 1
ATOM 820 C C . ASN A 1 105 ? 7.484 4.315 -7.416 1.00 78.38 105 ASN A C 1
ATOM 822 O O . ASN A 1 105 ? 6.859 4.244 -6.352 1.00 78.38 105 ASN A O 1
ATOM 826 N N . PRO A 1 106 ? 8.828 4.462 -7.445 1.00 80.88 106 PRO A N 1
ATOM 827 C CA . PRO A 1 106 ? 9.673 4.938 -8.546 1.00 80.88 106 PRO A CA 1
ATOM 828 C C . PRO A 1 106 ? 10.443 3.850 -9.300 1.00 80.88 106 PRO A C 1
ATOM 830 O O . PRO A 1 106 ? 11.215 4.176 -10.199 1.00 80.88 106 PRO A O 1
ATOM 833 N N . THR A 1 107 ? 10.310 2.574 -8.930 1.00 82.38 107 THR A N 1
ATOM 834 C CA . THR A 1 107 ? 11.194 1.522 -9.469 1.00 82.38 107 THR A CA 1
ATOM 835 C C . THR A 1 107 ? 10.895 1.143 -10.924 1.00 82.38 107 THR A C 1
ATOM 837 O O . THR A 1 107 ? 11.726 0.517 -11.577 1.00 82.38 107 THR A O 1
ATOM 840 N N . GLY A 1 108 ? 9.710 1.484 -11.431 1.00 84.75 108 GLY A N 1
ATOM 841 C CA . GLY A 1 108 ? 9.161 1.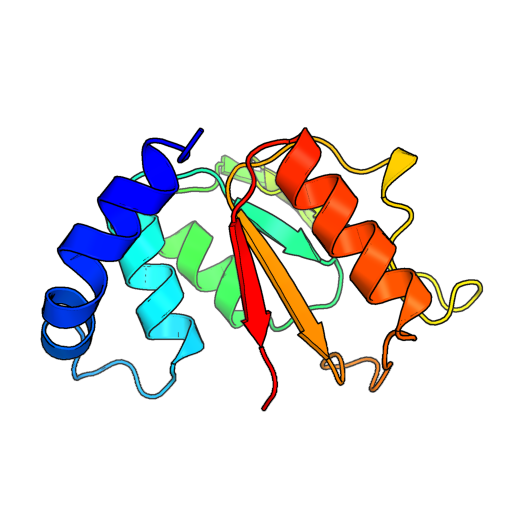035 -12.711 1.00 84.75 108 GLY A CA 1
ATOM 842 C C . GLY A 1 108 ? 8.876 -0.469 -12.772 1.00 84.75 108 GLY A C 1
ATOM 843 O O . GLY A 1 108 ? 8.5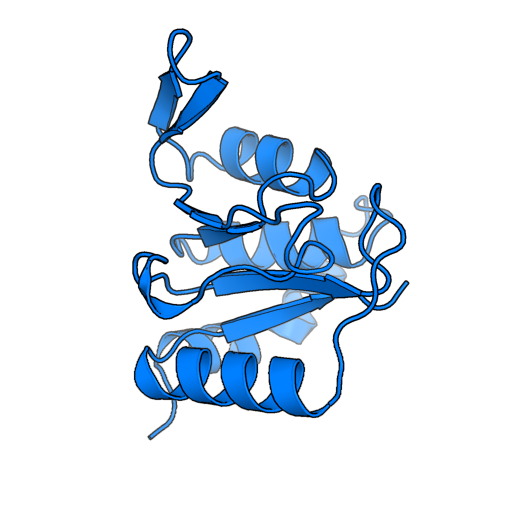50 -0.987 -13.841 1.00 84.75 108 GLY A O 1
ATOM 844 N N . SER A 1 109 ? 9.034 -1.195 -11.661 1.00 86.81 109 SER A N 1
ATOM 845 C CA . SER A 1 109 ? 8.937 -2.653 -11.649 1.00 86.81 109 SER A CA 1
ATOM 846 C C . SER A 1 109 ? 7.494 -3.126 -11.824 1.00 86.81 109 SER A C 1
ATOM 848 O O . SER A 1 109 ? 6.537 -2.492 -11.381 1.00 86.81 109 SER A O 1
ATOM 850 N N . THR A 1 110 ? 7.335 -4.264 -12.495 1.00 89.06 110 THR A N 1
ATOM 851 C CA . THR A 1 110 ? 6.046 -4.941 -12.664 1.00 89.06 110 THR A CA 1
ATOM 852 C C . THR A 1 110 ? 6.121 -6.327 -12.038 1.00 89.06 110 THR A C 1
ATOM 854 O O . THR A 1 110 ? 7.138 -7.018 -12.147 1.00 89.06 110 THR A O 1
ATOM 857 N N . ALA A 1 111 ? 5.046 -6.747 -11.371 1.00 89.44 111 ALA A N 1
ATOM 858 C CA . ALA A 1 111 ? 4.942 -8.100 -10.855 1.00 89.44 111 ALA A CA 1
ATOM 859 C C . ALA A 1 111 ? 4.439 -9.046 -11.946 1.00 89.44 111 ALA A C 1
ATOM 861 O O . ALA A 1 111 ? 3.590 -8.718 -12.776 1.00 89.44 111 ALA A O 1
ATOM 862 N N . THR A 1 112 ? 4.940 -10.272 -11.908 1.00 92.94 112 THR A N 1
ATOM 863 C CA . THR A 1 112 ? 4.413 -11.372 -12.709 1.00 92.94 112 THR A CA 1
ATOM 864 C C . THR A 1 112 ? 3.037 -11.804 -12.201 1.00 92.94 112 THR A C 1
ATOM 866 O O . THR A 1 112 ? 2.696 -11.631 -11.030 1.00 92.94 112 THR A O 1
ATOM 869 N N . ARG A 1 113 ? 2.263 -12.490 -13.050 1.00 93.62 113 ARG A N 1
ATOM 870 C CA . ARG A 1 113 ? 0.993 -13.111 -12.639 1.00 93.62 113 ARG A CA 1
ATOM 871 C C . ARG A 1 113 ? 1.147 -14.007 -11.403 1.00 93.62 113 ARG A C 1
ATOM 873 O O . ARG A 1 113 ? 0.320 -13.942 -10.505 1.00 93.62 113 ARG A O 1
ATOM 880 N N . LYS A 1 114 ? 2.221 -14.802 -11.336 1.00 94.69 114 LYS A N 1
ATOM 881 C CA . LYS A 1 114 ? 2.495 -15.699 -10.203 1.00 94.69 114 LYS A CA 1
ATOM 882 C C . LYS A 1 114 ? 2.716 -14.924 -8.902 1.00 94.69 114 LYS A C 1
ATOM 884 O O . LYS A 1 114 ? 2.225 -15.331 -7.858 1.00 94.69 114 LYS A O 1
ATOM 889 N N . GLN A 1 115 ? 3.426 -13.802 -8.969 1.00 92.94 115 GLN A N 1
ATOM 890 C CA . GLN A 1 115 ? 3.627 -12.907 -7.829 1.00 92.94 115 GLN A CA 1
ATOM 891 C C . GLN A 1 115 ? 2.311 -12.259 -7.375 1.00 92.94 115 GLN A C 1
ATOM 893 O O . GLN A 1 115 ? 2.035 -12.204 -6.180 1.00 92.94 115 GLN A O 1
ATOM 898 N N . MET A 1 116 ? 1.447 -11.861 -8.313 1.00 93.75 116 MET A N 1
ATOM 899 C CA . MET A 1 116 ? 0.111 -11.357 -7.976 1.00 93.75 116 MET A CA 1
ATOM 900 C C . MET A 1 116 ? -0.780 -12.434 -7.349 1.00 93.75 116 MET A C 1
ATOM 902 O O . MET A 1 116 ? -1.483 -12.160 -6.381 1.00 93.75 116 MET A O 1
ATOM 906 N N . GLU A 1 117 ? -0.721 -13.676 -7.835 1.00 94.94 117 GLU A N 1
ATOM 907 C CA . GLU A 1 117 ? -1.421 -14.811 -7.218 1.00 94.94 117 GLU A CA 1
ATOM 908 C C . GLU A 1 117 ? -0.937 -15.052 -5.777 1.00 94.94 117 GLU A C 1
ATOM 910 O O . GLU A 1 117 ? -1.756 -15.284 -4.886 1.00 94.94 117 GLU A O 1
ATOM 915 N N . GLN A 1 118 ? 0.371 -14.919 -5.522 1.00 93.94 118 GLN A N 1
ATOM 916 C CA . GLN A 1 118 ? 0.943 -14.998 -4.174 1.00 93.94 118 GLN A CA 1
ATOM 917 C C . GLN A 1 118 ? 0.454 -13.863 -3.268 1.00 93.94 118 GLN A C 1
ATOM 919 O O . GLN A 1 118 ? 0.056 -14.130 -2.136 1.00 93.94 118 GLN A O 1
ATOM 924 N N . LEU A 1 119 ? 0.434 -12.623 -3.764 1.00 92.06 119 LEU A N 1
ATOM 925 C CA . LEU A 1 119 ? -0.064 -11.466 -3.015 1.00 92.06 119 LEU A CA 1
ATOM 926 C C . LEU A 1 119 ? -1.548 -11.621 -2.659 1.00 92.06 119 LEU A C 1
ATOM 928 O O . LEU A 1 119 ? -1.945 -11.378 -1.521 1.00 92.06 119 LEU A O 1
ATOM 932 N N . VAL A 1 120 ? -2.367 -12.074 -3.612 1.00 93.56 120 VAL A N 1
ATOM 933 C CA . VAL A 1 120 ? -3.799 -12.318 -3.390 1.00 93.56 120 VAL A CA 1
ATOM 934 C C . VAL A 1 120 ? -4.019 -13.443 -2.381 1.00 93.56 120 VAL A C 1
ATOM 936 O O . VAL A 1 120 ? -4.917 -13.330 -1.549 1.00 93.56 120 VAL A O 1
ATOM 939 N N . SER A 1 121 ? -3.224 -14.518 -2.430 1.00 94.38 121 SER A N 1
ATOM 940 C CA . SER A 1 121 ? -3.297 -15.583 -1.419 1.00 94.38 121 SER A CA 1
ATOM 941 C C . SER A 1 121 ? -2.934 -15.044 -0.039 1.00 94.38 121 SER A C 1
ATOM 943 O O . SER A 1 121 ? -3.716 -15.202 0.889 1.00 94.38 121 SER A O 1
ATOM 945 N N . PHE A 1 122 ? -1.815 -14.324 0.067 1.00 91.50 122 PHE A N 1
ATOM 946 C CA . PHE A 1 122 ? -1.360 -13.709 1.313 1.00 91.50 122 PHE A CA 1
ATOM 947 C C . PHE A 1 122 ? -2.425 -12.792 1.926 1.00 91.50 122 PHE A C 1
ATOM 949 O O . PHE A 1 122 ? -2.730 -12.908 3.110 1.00 91.50 122 PHE A O 1
ATOM 956 N N . ALA A 1 123 ? -3.047 -11.929 1.119 1.00 90.19 123 ALA A N 1
ATOM 957 C CA . ALA A 1 123 ? -4.114 -11.054 1.590 1.00 90.19 123 ALA A CA 1
ATOM 958 C C . ALA A 1 123 ? -5.344 -11.845 2.058 1.00 90.19 123 ALA A C 1
ATOM 960 O O . ALA A 1 123 ? -5.896 -11.549 3.111 1.00 90.19 123 ALA A O 1
ATOM 961 N N . LYS A 1 124 ? -5.757 -12.888 1.328 1.00 90.19 124 LYS A N 1
ATOM 962 C CA . LYS A 1 124 ? -6.889 -13.737 1.734 1.00 90.19 124 LYS A CA 1
ATOM 963 C C . LYS A 1 124 ? -6.626 -14.471 3.045 1.00 90.19 124 LYS A C 1
ATOM 965 O O . LYS A 1 124 ? -7.512 -14.494 3.896 1.00 90.19 124 LYS A O 1
ATOM 970 N N . ASP A 1 125 ? -5.435 -15.039 3.197 1.00 90.12 125 ASP A N 1
ATOM 971 C CA . ASP A 1 125 ? -5.043 -15.797 4.387 1.00 90.12 125 ASP A CA 1
ATOM 972 C C . ASP A 1 125 ? -4.981 -14.887 5.624 1.00 90.12 125 ASP A C 1
ATOM 974 O O . ASP A 1 125 ? -5.387 -15.283 6.716 1.00 90.12 125 ASP A O 1
ATOM 978 N N . ASN A 1 126 ? -4.570 -13.632 5.427 1.00 85.69 126 ASN A N 1
ATOM 979 C CA . ASN A 1 126 ? -4.489 -12.613 6.471 1.00 85.69 126 ASN A CA 1
ATOM 980 C C . ASN A 1 126 ? -5.787 -11.818 6.683 1.00 85.69 126 ASN A C 1
ATOM 982 O O . ASN A 1 126 ? -5.866 -11.013 7.612 1.00 85.69 126 ASN A O 1
ATOM 986 N N . GLY A 1 127 ? -6.791 -12.002 5.822 1.00 85.75 127 GLY A N 1
ATOM 987 C CA . GLY A 1 127 ? -7.982 -11.156 5.780 1.00 85.75 127 GLY A CA 1
ATOM 988 C C . GLY A 1 127 ? -7.714 -9.712 5.337 1.00 85.75 127 GLY A C 1
ATOM 989 O O . GLY A 1 127 ? -8.567 -8.860 5.541 1.00 85.75 127 GLY A O 1
ATOM 990 N N . SER A 1 128 ? -6.565 -9.409 4.745 1.00 85.00 128 SER A N 1
ATOM 991 C CA . SER A 1 128 ? -6.197 -8.060 4.316 1.00 85.00 128 SER A CA 1
ATOM 992 C C . SER A 1 128 ? -6.964 -7.608 3.068 1.00 85.00 128 SER A C 1
ATOM 994 O O . SER A 1 128 ? -7.319 -8.409 2.200 1.00 85.00 128 SER A O 1
ATOM 996 N N . ILE A 1 129 ? -7.146 -6.297 2.928 1.00 85.19 129 ILE A N 1
ATOM 997 C CA . ILE A 1 1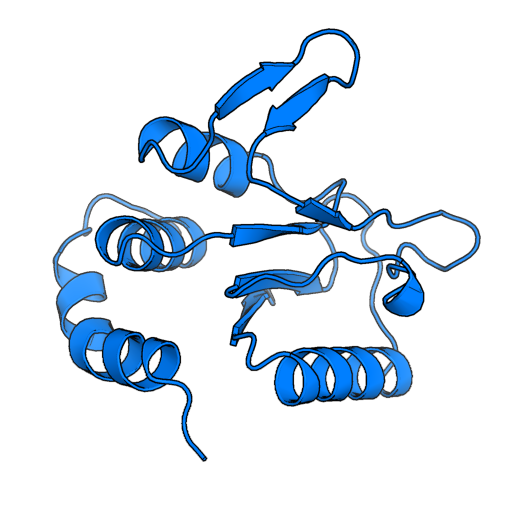29 ? -7.615 -5.645 1.700 1.00 85.19 129 ILE A CA 1
ATOM 998 C C . ILE A 1 129 ? -6.405 -5.156 0.909 1.00 85.19 129 ILE A C 1
ATOM 1000 O O . ILE A 1 129 ? -5.520 -4.518 1.468 1.00 85.19 129 ILE A O 1
ATOM 1004 N N . ILE A 1 130 ? -6.372 -5.418 -0.398 1.00 86.50 130 ILE A N 1
ATOM 1005 C CA . ILE A 1 130 ? -5.355 -4.849 -1.290 1.00 86.50 130 ILE A CA 1
ATOM 1006 C C . ILE A 1 130 ? -5.927 -3.597 -1.948 1.00 86.50 130 ILE A C 1
ATOM 1008 O O . ILE A 1 130 ? -6.965 -3.654 -2.607 1.00 86.50 130 ILE A O 1
ATOM 1012 N N . VAL A 1 131 ? -5.214 -2.486 -1.806 1.00 84.56 131 VAL A N 1
ATOM 1013 C CA . VAL A 1 131 ? -5.444 -1.250 -2.551 1.00 84.56 131 VAL A CA 1
ATOM 1014 C C . VAL A 1 131 ? -4.424 -1.240 -3.672 1.00 84.56 131 VAL A C 1
ATOM 1016 O O . VAL A 1 131 ? -3.236 -1.015 -3.439 1.00 84.56 131 VAL A O 1
ATOM 1019 N N . TYR A 1 132 ? -4.894 -1.590 -4.864 1.00 85.00 132 TYR A N 1
ATOM 1020 C CA . TYR A 1 132 ? -4.050 -1.743 -6.035 1.00 85.00 132 TYR A CA 1
ATOM 1021 C C . TYR A 1 132 ? -4.074 -0.471 -6.879 1.00 85.00 132 TYR A C 1
ATOM 1023 O O . TYR A 1 132 ? -5.112 -0.138 -7.451 1.00 85.00 132 TYR A O 1
ATOM 1031 N N . ASP A 1 133 ? -2.937 0.213 -6.945 1.00 82.81 133 ASP A N 1
ATOM 1032 C CA . ASP A 1 133 ? -2.719 1.361 -7.823 1.00 82.81 133 ASP A CA 1
ATOM 1033 C C . ASP A 1 133 ? -2.171 0.880 -9.179 1.00 82.81 133 ASP A C 1
ATOM 1035 O O . ASP A 1 133 ? -1.205 0.112 -9.249 1.00 82.81 133 ASP A O 1
ATOM 1039 N N . CYS A 1 134 ? -2.846 1.300 -10.248 1.00 82.88 134 CYS A N 1
ATOM 1040 C CA . CYS A 1 134 ? -2.591 0.911 -11.632 1.00 82.88 134 CYS A CA 1
ATOM 1041 C C . CYS A 1 134 ? -2.567 2.105 -12.602 1.00 82.88 134 CYS A C 1
ATOM 1043 O O . CYS A 1 134 ? -3.040 1.975 -13.736 1.00 82.88 134 CYS A O 1
ATOM 1045 N N . ALA A 1 135 ? -2.064 3.250 -12.129 1.00 80.12 135 ALA A N 1
ATOM 1046 C CA . ALA A 1 135 ? -1.894 4.483 -12.903 1.00 80.12 135 ALA A CA 1
ATOM 1047 C C . ALA A 1 135 ? -1.086 4.329 -14.209 1.00 80.12 135 ALA A C 1
ATOM 1049 O O . ALA A 1 135 ? -0.171 3.472 -14.284 1.00 80.12 135 ALA A O 1
#

Organism: Taxus chinensis (NCBI:txid29808)

Foldseek 3Di:
DADPLNVQCVVCVVVQVVVCPPDPDPVLSSLVSCLVVLFQEEEEDQADCSNVVSCVVSVNWDDQDPVVRDTHSYWYFAQDVVNQGQGPLVPTDAGAEYEEEPVGPPSSGHDDPVSVVVVVVSCVVRVHHYDYHYD

pLDDT: mean 74.3, std 12.78, range [39.44, 94.94]

Sequence (135 aa):
KSNPLTEALEAMKDQFIQSFPGLYGSDDRVQACMSELGVPLTKELVFHQAYVDSSVIMGQTSTFQNDVKKYGKIEYMKGLPENNFFPNLSSVCQADIIFFCLPNNPTGSTATRKQMEQLVSFAKDNGSIIVYDCA